Protein AF-A0AAV2SE58-F1 (afdb_monomer_lite)

Structure (mmCIF, N/CA/C/O backbone):
data_AF-A0AAV2SE58-F1
#
_entry.id   AF-A0AAV2SE58-F1
#
loop_
_atom_site.group_PDB
_atom_site.id
_atom_site.type_symbol
_atom_site.label_atom_id
_atom_site.label_alt_id
_atom_site.label_comp_id
_atom_site.label_asym_id
_atom_site.label_entity_id
_atom_site.label_seq_id
_atom_site.pdbx_PDB_ins_code
_atom_site.Cartn_x
_atom_site.Cartn_y
_atom_site.Cartn_z
_atom_site.occupancy
_atom_site.B_iso_or_equiv
_atom_site.auth_seq_id
_atom_site.auth_comp_id
_atom_site.auth_asym_id
_atom_site.auth_atom_id
_atom_site.pdbx_PDB_model_num
ATOM 1 N N . MET A 1 1 ? -16.941 -9.212 6.402 1.00 83.06 1 MET A N 1
ATOM 2 C CA . MET A 1 1 ? -16.427 -9.600 5.076 1.00 83.06 1 MET A CA 1
ATOM 3 C C . MET A 1 1 ? -17.453 -9.176 4.044 1.00 83.06 1 MET A C 1
ATOM 5 O O . MET A 1 1 ? -18.629 -9.447 4.261 1.00 83.06 1 MET A O 1
ATOM 9 N N . VAL A 1 2 ? -17.025 -8.482 2.993 1.00 86.12 2 VAL A N 1
ATOM 10 C CA . VAL A 1 2 ? -17.853 -8.078 1.849 1.00 86.12 2 VAL A CA 1
ATOM 11 C C . VAL A 1 2 ? -17.272 -8.741 0.606 1.00 86.12 2 VAL A C 1
ATOM 13 O O . VAL A 1 2 ? -16.103 -8.526 0.306 1.00 86.12 2 VAL A O 1
ATOM 16 N N . ASN A 1 3 ? -18.083 -9.524 -0.106 1.00 87.44 3 ASN A N 1
ATOM 17 C CA . ASN A 1 3 ? -17.690 -10.156 -1.364 1.00 87.44 3 ASN A CA 1
ATOM 18 C C . ASN A 1 3 ? -18.599 -9.647 -2.483 1.00 87.44 3 ASN A C 1
ATOM 20 O O . ASN A 1 3 ? -19.822 -9.746 -2.372 1.00 87.44 3 ASN A O 1
ATOM 24 N N . VAL A 1 4 ? -18.007 -9.116 -3.550 1.00 84.06 4 VAL A N 1
ATOM 25 C CA . VAL A 1 4 ? -18.731 -8.649 -4.737 1.00 84.06 4 VAL A CA 1
ATOM 26 C C . VAL A 1 4 ? -18.192 -9.370 -5.961 1.00 84.06 4 VAL A C 1
ATOM 28 O O . VAL A 1 4 ? -17.023 -9.231 -6.306 1.00 84.06 4 VAL A O 1
ATOM 31 N N . THR A 1 5 ? -19.049 -10.148 -6.618 1.00 81.50 5 THR A N 1
ATOM 32 C CA . THR A 1 5 ? -18.675 -10.881 -7.834 1.00 81.50 5 THR A CA 1
ATOM 33 C C . THR A 1 5 ? -18.801 -9.997 -9.069 1.00 81.50 5 THR A C 1
ATOM 35 O O . THR A 1 5 ? -17.853 -9.889 -9.831 1.00 81.50 5 THR A O 1
ATOM 38 N N . GLN A 1 6 ? -19.941 -9.325 -9.236 1.00 80.38 6 GLN A N 1
ATOM 39 C CA . GLN A 1 6 ? -20.142 -8.350 -10.301 1.00 80.38 6 GLN A CA 1
ATOM 40 C C . GLN A 1 6 ? -21.207 -7.345 -9.873 1.00 80.38 6 GLN A C 1
ATOM 42 O O . GLN A 1 6 ? -22.289 -7.727 -9.415 1.00 80.38 6 GLN A O 1
ATOM 47 N N . LYS A 1 7 ? -20.907 -6.051 -9.978 1.00 82.38 7 LYS A N 1
ATOM 48 C CA . LYS A 1 7 ? -21.877 -4.996 -9.667 1.00 82.38 7 LYS A CA 1
ATOM 49 C C . LYS A 1 7 ? -21.552 -3.719 -10.424 1.00 82.38 7 LYS A C 1
ATOM 51 O O . LYS A 1 7 ? -20.399 -3.382 -10.628 1.00 82.38 7 LYS A O 1
ATOM 56 N N . HIS A 1 8 ? -22.572 -2.951 -10.787 1.00 82.94 8 HIS A N 1
ATOM 57 C CA . HIS A 1 8 ? -22.332 -1.636 -11.380 1.00 82.94 8 HIS A CA 1
ATOM 58 C C . HIS A 1 8 ? -21.748 -0.639 -10.357 1.00 82.94 8 HIS A C 1
ATOM 60 O O . HIS A 1 8 ? -20.859 0.148 -10.672 1.00 82.94 8 HIS A O 1
ATOM 66 N N . LEU A 1 9 ? -22.260 -0.657 -9.124 1.00 87.06 9 LEU A N 1
ATOM 67 C CA . LEU A 1 9 ? -21.848 0.251 -8.055 1.00 87.06 9 LEU A CA 1
ATOM 68 C C . LEU A 1 9 ? -21.768 -0.490 -6.721 1.00 87.06 9 LEU A C 1
ATOM 70 O O . LEU A 1 9 ? -22.758 -1.078 -6.273 1.00 87.06 9 LEU A O 1
ATOM 74 N N . ASN A 1 10 ? -20.618 -0.400 -6.057 1.00 89.00 10 ASN A N 1
ATOM 75 C CA . ASN A 1 10 ? -20.428 -0.901 -4.703 1.00 89.00 10 ASN A CA 1
ATOM 76 C C . ASN A 1 10 ? -20.065 0.229 -3.730 1.00 89.00 10 ASN A C 1
ATOM 78 O O . ASN A 1 10 ? -19.080 0.935 -3.935 1.00 89.00 10 ASN A O 1
ATOM 82 N N . LEU A 1 11 ? -20.845 0.365 -2.656 1.00 88.31 11 LEU A N 1
ATOM 83 C CA . LEU A 1 11 ? -20.639 1.354 -1.599 1.00 88.31 11 LEU A CA 1
ATOM 84 C C . LEU A 1 11 ? -20.412 0.625 -0.280 1.00 88.31 11 LEU A C 1
ATOM 86 O O . LEU A 1 11 ? -21.290 -0.108 0.180 1.00 88.31 11 LEU A O 1
ATOM 90 N N . VAL A 1 12 ? -19.251 0.843 0.332 1.00 87.56 12 VAL A N 1
ATOM 91 C CA . VAL A 1 12 ? -18.898 0.253 1.624 1.00 87.56 12 VAL A CA 1
ATOM 92 C C . VAL A 1 12 ? -18.577 1.374 2.607 1.00 87.56 12 VAL A C 1
ATOM 94 O O . VAL A 1 12 ? -17.703 2.206 2.375 1.00 87.56 12 VAL A O 1
ATOM 97 N N . LYS A 1 13 ? -19.306 1.403 3.725 1.00 88.50 13 LYS A N 1
ATOM 98 C CA . LYS A 1 13 ? -19.048 2.319 4.838 1.00 88.50 13 LYS A CA 1
ATOM 99 C C . LYS A 1 13 ? -18.722 1.510 6.081 1.00 88.50 13 LYS A C 1
ATOM 101 O O . LYS A 1 13 ? -19.559 0.748 6.563 1.00 88.50 13 LYS A O 1
ATOM 106 N N . VAL A 1 14 ? -17.527 1.717 6.618 1.00 84.81 14 VAL A N 1
ATOM 107 C CA . VAL A 1 14 ? -17.053 1.048 7.829 1.00 84.81 14 VAL A CA 1
ATOM 108 C C . VAL A 1 14 ? -16.789 2.103 8.890 1.00 84.81 14 VAL A C 1
ATOM 110 O O . VAL A 1 14 ? -15.880 2.917 8.773 1.00 84.81 14 VAL A O 1
ATOM 113 N N . ILE A 1 15 ? -17.616 2.104 9.934 1.00 80.38 15 ILE A N 1
ATOM 114 C CA . ILE A 1 15 ? -17.498 3.085 11.019 1.00 80.38 15 ILE A CA 1
ATOM 115 C C . ILE A 1 15 ? -16.485 2.599 12.053 1.00 80.38 15 ILE A C 1
ATOM 117 O O . ILE A 1 15 ? -15.543 3.314 12.375 1.00 80.38 15 ILE A O 1
ATOM 121 N N . LYS A 1 16 ? -16.674 1.377 12.564 1.00 83.38 16 LYS A N 1
ATOM 122 C CA . LYS A 1 16 ? -15.794 0.779 13.565 1.00 83.38 16 LYS A CA 1
ATOM 123 C C . LYS A 1 16 ? -15.798 -0.737 13.452 1.00 83.38 16 LYS A C 1
ATOM 125 O O . LYS A 1 16 ? -16.849 -1.360 13.573 1.00 83.38 16 LYS A O 1
ATOM 130 N N . THR A 1 17 ? -14.630 -1.338 13.266 1.00 84.25 17 THR A N 1
ATOM 131 C CA . THR A 1 17 ? -14.456 -2.793 13.373 1.00 84.25 17 THR A CA 1
ATOM 132 C C . THR A 1 17 ? -13.035 -3.137 13.804 1.00 84.25 17 THR A C 1
ATOM 134 O O . THR A 1 17 ? -12.122 -2.325 13.700 1.00 84.25 17 THR A O 1
ATOM 137 N N . ARG A 1 18 ? -12.831 -4.353 14.315 1.00 84.00 18 ARG A N 1
ATOM 138 C CA . ARG A 1 18 ? -11.476 -4.874 14.537 1.00 84.00 18 ARG A CA 1
ATOM 139 C C . ARG A 1 18 ? -10.833 -5.287 13.215 1.00 84.00 18 ARG A C 1
ATOM 141 O O . ARG A 1 18 ? -9.705 -4.906 12.947 1.00 84.00 18 ARG A O 1
ATOM 148 N N . HIS A 1 19 ? -11.572 -6.015 12.386 1.00 86.06 19 HIS A N 1
ATOM 149 C CA . HIS A 1 19 ? -11.089 -6.503 11.099 1.00 86.06 19 HIS A CA 1
ATOM 150 C C . HIS A 1 19 ? -12.129 -6.211 10.023 1.00 86.06 19 HIS A C 1
ATOM 152 O O . HIS A 1 19 ? -13.333 -6.405 10.243 1.00 86.06 19 HIS A O 1
ATOM 158 N N . HIS A 1 20 ? -11.674 -5.767 8.860 1.00 88.38 20 HIS A N 1
ATOM 159 C CA . HIS A 1 20 ? -12.506 -5.633 7.678 1.00 88.38 20 HIS A CA 1
ATOM 160 C C . HIS A 1 20 ? -11.817 -6.260 6.471 1.00 88.38 20 HIS A C 1
ATOM 162 O O . HIS A 1 20 ? -10.619 -6.091 6.273 1.00 88.38 20 HIS A O 1
ATOM 168 N N . LEU A 1 21 ? -12.603 -6.997 5.689 1.00 88.56 21 LEU A N 1
ATOM 169 C CA . LEU A 1 21 ? -12.154 -7.644 4.465 1.00 88.56 21 LEU A CA 1
ATOM 170 C C . LEU A 1 21 ? -13.156 -7.341 3.361 1.00 88.56 21 LEU A C 1
ATOM 172 O O . LEU A 1 21 ? -14.344 -7.660 3.524 1.00 88.56 21 LEU A O 1
ATOM 176 N N . VAL A 1 22 ? -12.652 -6.785 2.265 1.00 87.88 22 VAL A N 1
ATOM 177 C CA . VAL A 1 22 ? -13.380 -6.565 1.016 1.00 87.88 22 VAL A CA 1
ATOM 178 C C . VAL A 1 22 ? -12.701 -7.367 -0.091 1.00 87.88 22 VAL A C 1
ATOM 180 O O . VAL A 1 22 ? -11.488 -7.286 -0.275 1.00 87.88 22 VAL A O 1
ATOM 183 N N . ASN A 1 23 ? -13.482 -8.160 -0.819 1.00 89.38 23 ASN A N 1
ATOM 184 C CA . ASN A 1 23 ? -13.021 -8.852 -2.013 1.00 89.38 23 ASN A CA 1
ATOM 185 C C . ASN A 1 23 ? -13.962 -8.549 -3.179 1.00 89.38 23 ASN A C 1
ATOM 187 O O . ASN A 1 23 ? -15.163 -8.831 -3.104 1.00 89.38 23 ASN A O 1
ATOM 191 N N . ILE A 1 24 ? -13.422 -7.978 -4.249 1.00 86.06 24 ILE A N 1
ATOM 192 C CA . ILE A 1 24 ? -14.180 -7.595 -5.439 1.00 86.06 24 ILE A CA 1
ATOM 193 C C . ILE A 1 24 ? -13.540 -8.237 -6.657 1.00 86.06 24 ILE A C 1
ATOM 195 O O . ILE A 1 24 ? -12.393 -7.945 -6.993 1.00 86.06 24 ILE A O 1
ATOM 199 N N . ALA A 1 25 ? -14.303 -9.091 -7.332 1.00 86.81 25 ALA A N 1
ATOM 200 C CA . ALA A 1 25 ? -13.894 -9.618 -8.624 1.00 86.81 25 ALA A CA 1
ATOM 201 C C . ALA A 1 25 ? -14.059 -8.541 -9.706 1.00 86.81 25 ALA A C 1
ATOM 203 O O . ALA A 1 25 ? -13.082 -8.196 -10.359 1.00 86.81 25 ALA A O 1
ATOM 204 N N . GLU A 1 26 ? -15.254 -7.954 -9.831 1.00 84.31 26 GLU A N 1
ATOM 205 C CA . GLU A 1 26 ? -15.540 -6.953 -10.862 1.00 84.31 26 GLU A CA 1
ATOM 206 C C . GLU A 1 26 ? -16.548 -5.893 -10.389 1.00 84.31 26 GLU A C 1
ATOM 208 O O . GLU A 1 26 ? -17.583 -6.199 -9.782 1.00 84.31 26 GLU A O 1
ATOM 213 N N . THR A 1 27 ? -16.273 -4.624 -10.696 1.00 85.31 27 THR A N 1
ATOM 214 C CA . THR A 1 27 ? -17.243 -3.529 -10.545 1.00 85.31 27 THR A CA 1
ATOM 215 C C . THR A 1 27 ? -16.953 -2.367 -11.493 1.00 85.31 27 THR A C 1
ATOM 217 O O . THR A 1 27 ? -15.815 -2.152 -11.894 1.00 85.31 27 THR A O 1
ATOM 220 N N . ASN A 1 28 ? -17.954 -1.554 -11.841 1.00 84.50 28 ASN A N 1
ATOM 221 C CA . ASN A 1 28 ? -17.663 -0.300 -12.552 1.00 84.50 28 ASN A CA 1
ATOM 222 C C . ASN A 1 28 ? -17.166 0.767 -11.576 1.00 84.50 28 ASN A C 1
ATOM 224 O O . ASN A 1 28 ? -16.147 1.408 -11.814 1.00 84.50 28 ASN A O 1
ATOM 228 N N . HIS A 1 29 ? -17.872 0.941 -10.462 1.00 84.94 29 HIS A N 1
ATOM 229 C CA . HIS A 1 29 ? -17.541 1.953 -9.467 1.00 84.94 29 HIS A CA 1
ATOM 230 C C . HIS A 1 29 ? -17.496 1.325 -8.084 1.00 84.94 29 HIS A C 1
ATOM 232 O O . HIS A 1 29 ? -18.439 0.640 -7.669 1.00 84.94 29 HIS A O 1
ATOM 238 N N . HIS A 1 30 ? -16.423 1.587 -7.348 1.00 87.75 30 HIS A N 1
ATOM 239 C CA . HIS A 1 30 ? -16.349 1.237 -5.943 1.00 87.75 30 HIS A CA 1
ATOM 240 C C . HIS A 1 30 ? -15.903 2.425 -5.096 1.00 87.75 30 HIS A C 1
ATOM 242 O O . HIS A 1 30 ? -14.899 3.073 -5.382 1.00 87.75 30 HIS A O 1
ATOM 248 N N . LEU A 1 31 ? -16.713 2.722 -4.078 1.00 87.19 31 LEU A N 1
ATOM 249 C CA . LEU A 1 31 ? -16.436 3.737 -3.074 1.00 87.19 31 LEU A CA 1
ATOM 250 C C . LEU A 1 31 ? -16.357 3.086 -1.698 1.00 87.19 31 LEU A C 1
ATOM 252 O O . LEU A 1 31 ? -17.318 2.436 -1.261 1.00 87.19 31 LEU A O 1
ATOM 256 N N . VAL A 1 32 ? -15.253 3.340 -1.004 1.00 86.12 32 VAL A N 1
ATOM 257 C CA . VAL A 1 32 ? -15.057 2.929 0.383 1.00 86.12 32 VAL A CA 1
ATOM 258 C C . VAL A 1 32 ? -14.757 4.137 1.253 1.00 86.12 32 VAL A C 1
ATOM 260 O O . VAL A 1 32 ? -13.899 4.963 0.943 1.00 86.12 32 VAL A O 1
ATOM 263 N N . ASN A 1 33 ? -15.457 4.215 2.381 1.00 85.69 33 ASN A N 1
ATOM 264 C CA . ASN A 1 33 ? -15.110 5.121 3.465 1.00 85.69 33 ASN A CA 1
ATOM 265 C C . ASN A 1 33 ? -14.919 4.324 4.760 1.00 85.69 33 ASN A C 1
ATOM 267 O O . ASN A 1 33 ? -15.866 3.691 5.248 1.00 85.69 33 ASN A O 1
ATOM 271 N N . VAL A 1 34 ? -13.704 4.371 5.308 1.00 82.19 34 VAL A N 1
ATOM 272 C CA . VAL A 1 34 ? -13.333 3.698 6.557 1.00 82.19 34 VAL A CA 1
ATOM 273 C C . VAL A 1 34 ? -12.861 4.729 7.574 1.00 82.19 34 VAL A C 1
ATOM 275 O O . VAL A 1 34 ? -11.897 5.459 7.349 1.00 82.19 34 VAL A O 1
ATOM 278 N N . ALA A 1 35 ? -13.538 4.775 8.720 1.00 78.00 35 ALA A N 1
ATOM 279 C CA . ALA A 1 35 ? -13.170 5.683 9.802 1.00 78.00 35 ALA A CA 1
ATOM 280 C C . ALA A 1 35 ? -12.170 5.035 10.768 1.00 78.00 35 ALA A C 1
ATOM 282 O O . ALA A 1 35 ? -11.039 5.494 10.851 1.00 78.00 35 ALA A O 1
ATOM 283 N N . LEU A 1 36 ? -12.582 3.968 11.467 1.00 75.25 36 LEU A N 1
ATOM 284 C CA . LEU A 1 36 ? -11.781 3.312 12.505 1.00 75.25 36 LEU A CA 1
ATOM 285 C C . LEU A 1 36 ? -11.740 1.805 12.277 1.00 75.25 36 LEU A C 1
ATOM 287 O O . LEU A 1 36 ? -12.747 1.108 12.437 1.00 75.25 36 LEU A O 1
ATOM 291 N N . THR A 1 37 ? -10.584 1.264 11.914 1.00 76.25 37 THR A N 1
ATOM 292 C CA . THR A 1 37 ? -10.406 -0.189 11.802 1.00 76.25 37 THR A CA 1
ATOM 293 C C . THR A 1 37 ? -9.006 -0.590 12.233 1.00 76.25 37 THR A C 1
ATOM 295 O O . THR A 1 37 ? -8.056 0.081 11.872 1.00 76.25 37 THR A O 1
ATOM 298 N N . TYR A 1 38 ? -8.855 -1.674 13.004 1.00 80.44 38 TYR A N 1
ATOM 299 C CA . TYR A 1 38 ? -7.517 -2.125 13.418 1.00 80.44 38 TYR A CA 1
ATOM 300 C C . TYR A 1 38 ? -6.747 -2.763 12.246 1.00 80.44 38 TYR A C 1
ATOM 302 O O . TYR A 1 38 ? -5.585 -2.435 12.017 1.00 80.44 38 TYR A O 1
ATOM 310 N N . TYR A 1 39 ? -7.436 -3.607 11.470 1.00 82.69 39 TYR A N 1
ATOM 311 C CA . TYR A 1 39 ? -6.935 -4.234 10.246 1.00 82.69 39 TYR A CA 1
ATOM 312 C C . TYR A 1 39 ? -7.927 -4.117 9.099 1.00 82.69 39 TYR A C 1
ATOM 314 O O . TYR A 1 39 ? -9.062 -4.596 9.213 1.00 82.69 39 TYR A O 1
ATOM 322 N N . TYR A 1 40 ? -7.482 -3.572 7.976 1.00 86.31 40 TYR A N 1
ATOM 323 C CA . TYR A 1 40 ? -8.266 -3.564 6.750 1.00 86.31 40 TYR A CA 1
ATOM 324 C C . TYR A 1 40 ? -7.467 -4.176 5.604 1.00 86.31 40 TYR A C 1
ATOM 326 O O . TYR A 1 40 ? -6.319 -3.806 5.355 1.00 86.31 40 TYR A O 1
ATOM 334 N N . LEU A 1 41 ? -8.102 -5.134 4.931 1.00 88.19 41 LEU A N 1
ATOM 335 C CA . LEU A 1 41 ? -7.595 -5.780 3.731 1.00 88.19 41 LEU A CA 1
ATOM 336 C C . LEU A 1 41 ? -8.621 -5.630 2.612 1.00 88.19 41 LEU A C 1
ATOM 338 O O . LEU A 1 41 ? -9.794 -5.980 2.777 1.00 88.19 41 LEU A O 1
ATOM 342 N N . GLU A 1 42 ? -8.152 -5.182 1.459 1.00 87.50 42 GLU A N 1
ATOM 343 C CA . GLU A 1 42 ? -8.967 -5.086 0.261 1.00 87.50 42 GLU A CA 1
AT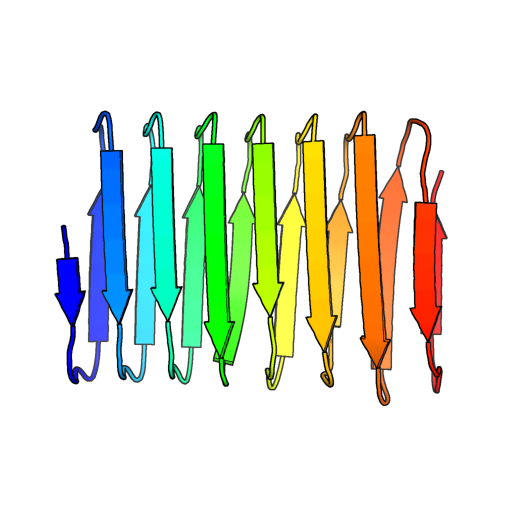OM 344 C C . GLU A 1 42 ? -8.243 -5.642 -0.957 1.00 87.50 42 GLU A C 1
ATOM 346 O O . GLU A 1 42 ? -7.095 -5.306 -1.248 1.00 87.50 42 GLU A O 1
ATOM 351 N N . ASN A 1 43 ? -8.957 -6.513 -1.664 1.00 88.25 43 ASN A N 1
ATOM 352 C CA . ASN A 1 43 ? -8.505 -7.132 -2.897 1.00 88.25 43 ASN A CA 1
ATOM 353 C C . ASN A 1 43 ? -9.501 -6.789 -4.007 1.00 88.25 43 ASN A C 1
ATOM 355 O O . ASN A 1 43 ? -10.683 -7.125 -3.899 1.00 88.25 43 ASN A O 1
ATOM 359 N N . ILE A 1 44 ? -9.024 -6.145 -5.074 1.00 84.94 44 ILE A N 1
ATOM 360 C CA . ILE A 1 44 ? -9.840 -5.827 -6.254 1.00 84.94 44 ILE A CA 1
ATOM 361 C C . ILE A 1 44 ? -9.143 -6.338 -7.510 1.00 84.94 44 ILE A C 1
ATOM 363 O O . ILE A 1 44 ? -8.015 -5.936 -7.816 1.00 84.94 44 ILE A O 1
ATOM 367 N N . ALA A 1 45 ? -9.824 -7.224 -8.235 1.00 85.94 45 ALA A N 1
ATOM 368 C CA . ALA A 1 45 ? -9.309 -7.807 -9.469 1.00 85.94 45 ALA A CA 1
ATOM 369 C C . ALA A 1 45 ? -9.599 -6.950 -10.709 1.00 85.94 45 ALA A C 1
ATOM 371 O O . ALA A 1 45 ? -8.760 -6.917 -11.607 1.00 85.94 45 ALA A O 1
ATOM 372 N N . GLU A 1 46 ? -10.745 -6.263 -10.754 1.00 82.69 46 GLU A N 1
ATOM 373 C CA . GLU A 1 46 ? -11.088 -5.338 -11.832 1.00 82.69 46 GLU A CA 1
ATOM 374 C C . GLU A 1 46 ? -12.056 -4.245 -11.357 1.00 82.69 46 GLU A C 1
ATOM 376 O O . GLU A 1 46 ? -13.111 -4.518 -10.774 1.00 82.69 46 GLU A O 1
ATOM 381 N N . THR A 1 47 ? -11.706 -2.982 -11.618 1.00 81.00 47 THR A N 1
ATOM 382 C CA . THR A 1 47 ? -12.652 -1.871 -11.476 1.00 81.00 47 THR A CA 1
ATOM 383 C C . THR A 1 47 ? -12.342 -0.714 -12.407 1.00 81.00 47 THR A C 1
ATOM 385 O O . THR A 1 47 ? -11.185 -0.343 -12.600 1.00 81.00 47 THR A O 1
ATOM 388 N N . HIS A 1 48 ? -13.378 -0.083 -12.960 1.00 80.62 48 HIS A N 1
ATOM 389 C CA . HIS A 1 48 ? -13.171 1.107 -13.782 1.00 80.62 48 HIS A CA 1
ATOM 390 C C . HIS A 1 48 ? -12.749 2.305 -12.930 1.00 80.62 48 HIS A C 1
ATOM 392 O O . HIS A 1 48 ? -11.841 3.036 -13.331 1.00 80.62 48 HIS A O 1
ATOM 398 N N . GLN A 1 49 ? -13.379 2.490 -11.766 1.00 81.00 49 GLN A N 1
ATOM 399 C CA . GLN A 1 49 ? -13.084 3.563 -10.820 1.00 81.00 49 GLN A CA 1
ATOM 400 C C . GLN A 1 49 ? -13.121 3.061 -9.374 1.00 81.00 49 GLN A C 1
ATOM 402 O O . GLN A 1 49 ? -14.114 2.482 -8.922 1.00 81.00 49 GLN A O 1
ATOM 407 N N . HIS A 1 50 ? -12.048 3.341 -8.635 1.00 83.81 50 HIS A N 1
ATOM 408 C CA . HIS A 1 50 ? -11.949 3.082 -7.205 1.00 83.81 50 HIS A CA 1
ATOM 409 C C . HIS A 1 50 ? -11.593 4.348 -6.431 1.00 83.81 50 HIS A C 1
ATOM 411 O O . HIS A 1 50 ? -10.624 5.033 -6.769 1.00 83.81 50 HIS A O 1
ATOM 417 N N . LEU A 1 51 ? -12.364 4.632 -5.382 1.00 84.00 51 LEU A N 1
ATOM 418 C CA . LEU A 1 51 ? -12.074 5.697 -4.432 1.00 84.00 51 LEU A CA 1
ATOM 419 C C . LEU A 1 51 ? -12.117 5.146 -3.012 1.00 84.00 51 LEU A C 1
ATOM 421 O O . LEU A 1 51 ? -13.161 4.677 -2.552 1.00 84.00 51 LEU A O 1
ATOM 425 N N . VAL A 1 52 ? -10.999 5.303 -2.314 1.00 82.56 52 VAL A N 1
ATOM 426 C CA . VAL A 1 52 ? -10.859 4.951 -0.904 1.00 82.56 52 VAL A CA 1
ATOM 427 C C . VAL A 1 52 ? -10.516 6.201 -0.118 1.00 82.56 52 VAL A C 1
ATOM 429 O O . VAL A 1 52 ? -9.624 6.963 -0.499 1.00 82.56 52 VAL A O 1
ATOM 432 N N . SER A 1 53 ? -11.227 6.405 0.987 1.00 81.56 53 SER A N 1
ATOM 433 C CA . SER A 1 53 ? -10.818 7.362 2.005 1.00 81.56 53 SER A CA 1
ATOM 434 C C . SER A 1 53 ? -10.735 6.694 3.364 1.00 81.56 53 SER A C 1
ATOM 436 O O . SER A 1 53 ? -11.716 6.107 3.839 1.00 81.56 53 SER A O 1
ATOM 438 N N . ILE A 1 54 ? -9.562 6.822 3.983 1.00 77.06 54 ILE A N 1
ATOM 439 C CA . ILE A 1 54 ? -9.271 6.251 5.293 1.00 77.06 54 ILE A CA 1
ATOM 440 C C . ILE A 1 54 ? -8.837 7.345 6.259 1.00 77.06 54 ILE A C 1
ATOM 442 O O . ILE A 1 54 ? -8.034 8.223 5.931 1.00 77.06 54 ILE A O 1
ATOM 446 N N . THR A 1 55 ? -9.397 7.294 7.468 1.00 76.81 55 THR A N 1
ATOM 447 C CA . THR A 1 55 ? -9.050 8.237 8.538 1.00 76.81 55 THR A CA 1
ATOM 448 C C . THR A 1 55 ? -8.009 7.651 9.485 1.00 76.81 55 THR A C 1
ATOM 450 O O . THR A 1 55 ? -6.945 8.244 9.590 1.00 76.81 55 THR A O 1
ATOM 453 N N . GLU A 1 56 ? -8.267 6.491 10.098 1.00 74.69 56 GLU A N 1
ATOM 454 C CA . GLU A 1 56 ? -7.370 5.885 11.093 1.00 74.69 56 GLU A CA 1
ATOM 455 C C . GLU A 1 56 ? -7.381 4.353 10.999 1.00 74.69 56 GLU A C 1
ATOM 457 O O . GLU A 1 56 ? -8.337 3.676 11.409 1.00 74.69 56 GLU A O 1
ATOM 462 N N . ILE A 1 57 ? -6.294 3.790 10.466 1.00 71.69 57 ILE A N 1
ATOM 463 C CA . ILE A 1 57 ? -6.089 2.340 10.410 1.00 71.69 57 ILE A CA 1
ATOM 464 C C . ILE A 1 57 ? -4.645 2.014 10.785 1.00 71.69 57 ILE A C 1
ATOM 466 O O . ILE A 1 57 ? -3.733 2.408 10.075 1.00 71.69 57 ILE A O 1
ATOM 470 N N . PRO A 1 58 ? -4.379 1.264 11.864 1.00 77.12 58 PRO A N 1
ATOM 471 C CA . PRO A 1 58 ? -3.024 0.834 12.185 1.00 77.12 58 PRO A CA 1
ATOM 472 C C . PRO A 1 58 ? -2.400 -0.034 11.093 1.00 77.12 58 PRO A C 1
ATOM 474 O O . PRO A 1 58 ? -1.231 0.163 10.785 1.00 77.12 58 PRO A O 1
ATOM 477 N N . GLN A 1 59 ? -3.152 -0.969 10.502 1.00 80.38 59 GLN A N 1
ATOM 478 C CA . GLN A 1 59 ? -2.635 -1.846 9.450 1.00 80.38 59 GLN A CA 1
ATOM 479 C C . GLN A 1 59 ? -3.558 -1.924 8.240 1.00 80.38 59 GLN A C 1
ATOM 481 O O . GLN A 1 59 ? -4.703 -2.385 8.334 1.00 80.38 59 GLN A O 1
ATOM 486 N N . HIS A 1 60 ? -3.027 -1.504 7.096 1.00 81.19 60 HIS A N 1
ATOM 487 C CA . HIS A 1 60 ? -3.763 -1.412 5.851 1.00 81.19 60 HIS A CA 1
ATOM 488 C C . HIS A 1 60 ? -3.044 -2.118 4.705 1.00 81.19 60 HIS A C 1
ATOM 490 O O . HIS A 1 60 ? -1.872 -1.854 4.434 1.00 81.19 60 HIS A O 1
ATOM 496 N N . ILE A 1 61 ? -3.762 -3.015 4.029 1.00 83.94 61 ILE A N 1
ATOM 497 C CA . ILE A 1 61 ? -3.249 -3.757 2.880 1.00 83.94 61 ILE A CA 1
ATOM 498 C C . ILE A 1 61 ? -4.229 -3.627 1.719 1.00 83.94 61 ILE A C 1
ATOM 500 O O . ILE A 1 61 ? -5.398 -3.996 1.840 1.00 83.94 61 ILE A O 1
ATOM 504 N N . LEU A 1 62 ? -3.718 -3.181 0.576 1.00 82.94 62 LEU A N 1
ATOM 505 C CA . LEU A 1 62 ? -4.458 -3.085 -0.673 1.00 82.94 62 LEU A CA 1
ATOM 506 C C . LEU A 1 62 ? -3.756 -3.871 -1.781 1.00 82.94 62 LEU A C 1
ATOM 508 O O . LEU A 1 62 ? -2.571 -3.656 -2.055 1.00 82.94 62 LEU A O 1
ATOM 512 N N . ASN A 1 63 ? -4.509 -4.734 -2.463 1.00 84.50 63 ASN A N 1
ATOM 513 C CA . ASN A 1 63 ? -4.041 -5.450 -3.647 1.00 84.50 63 ASN A CA 1
ATOM 514 C C . ASN A 1 63 ? -4.959 -5.197 -4.836 1.00 84.50 63 ASN A C 1
ATOM 516 O O . ASN A 1 63 ? -6.164 -5.457 -4.785 1.00 84.50 63 ASN A O 1
ATOM 520 N N . PHE A 1 64 ? -4.360 -4.750 -5.934 1.00 81.25 64 PHE A N 1
ATOM 521 C CA . PHE A 1 64 ? -5.099 -4.207 -7.059 1.00 81.25 64 PHE A CA 1
ATOM 522 C C . PHE A 1 64 ? -4.592 -4.689 -8.416 1.00 81.25 64 PHE A C 1
ATOM 524 O O . PHE A 1 64 ? -3.395 -4.636 -8.728 1.00 81.25 64 PHE A O 1
ATOM 531 N N . THR A 1 65 ? -5.543 -5.078 -9.267 1.00 81.00 65 THR A N 1
ATOM 532 C CA . THR A 1 65 ? -5.307 -5.420 -10.673 1.00 81.00 65 THR A CA 1
ATOM 533 C C . THR A 1 65 ? -6.269 -4.648 -11.576 1.00 81.00 65 THR A C 1
ATOM 535 O O . THR A 1 65 ? -7.453 -4.564 -11.299 1.00 81.00 65 THR A O 1
ATOM 538 N N . ASN A 1 66 ? -5.748 -4.062 -12.654 1.00 72.31 66 ASN A N 1
ATOM 539 C CA . ASN A 1 66 ? -6.499 -3.392 -13.722 1.00 72.31 66 ASN A CA 1
ATOM 540 C C . ASN A 1 66 ? -7.511 -2.326 -13.255 1.00 72.31 66 ASN A C 1
ATOM 542 O O . ASN A 1 66 ? -8.718 -2.49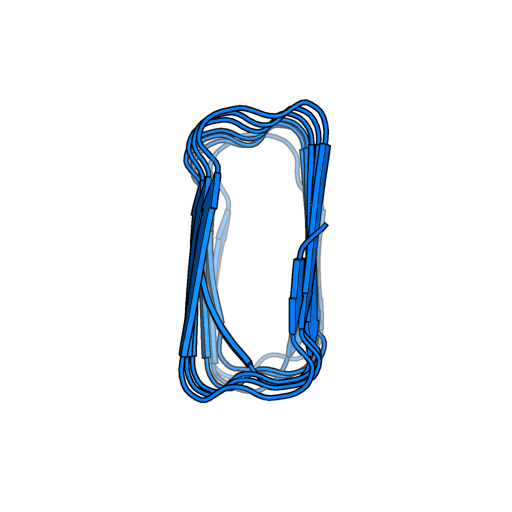5 -13.418 1.00 72.31 66 ASN A O 1
ATOM 546 N N . ILE A 1 67 ? -7.017 -1.220 -12.684 1.00 67.94 67 ILE A N 1
ATOM 547 C CA . ILE A 1 67 ? -7.896 -0.203 -12.081 1.00 67.94 67 ILE A CA 1
ATOM 548 C C . ILE A 1 67 ? -7.625 1.242 -12.520 1.00 67.94 67 ILE A C 1
ATOM 550 O O . ILE A 1 67 ? -6.566 1.556 -13.056 1.00 67.94 67 ILE A O 1
ATOM 554 N N . THR A 1 68 ? -8.571 2.146 -12.262 1.00 71.94 68 THR A N 1
ATOM 555 C CA . THR A 1 68 ? -8.285 3.583 -12.083 1.00 71.94 68 THR A CA 1
ATOM 556 C C . THR A 1 68 ? -8.549 3.920 -10.626 1.00 71.94 68 THR A C 1
ATOM 558 O O . THR A 1 68 ? -9.645 3.636 -10.142 1.00 71.94 68 THR A O 1
ATOM 561 N N . HIS A 1 69 ? -7.569 4.473 -9.912 1.00 70.75 69 HIS A N 1
ATOM 562 C CA . HIS A 1 69 ? -7.630 4.488 -8.451 1.00 70.75 69 HIS A CA 1
ATOM 563 C C . HIS A 1 69 ? -7.174 5.799 -7.820 1.00 70.75 69 HIS A C 1
ATOM 565 O O . HIS A 1 69 ? -6.118 6.334 -8.160 1.00 70.75 69 HIS A O 1
ATOM 571 N N . LEU A 1 70 ? -7.960 6.261 -6.846 1.00 70.44 70 LEU A N 1
ATOM 572 C CA . LEU A 1 70 ? -7.639 7.359 -5.943 1.00 70.44 70 LEU A CA 1
ATOM 573 C C . LEU A 1 70 ? -7.652 6.861 -4.486 1.00 70.44 70 LEU A C 1
ATOM 575 O O . LEU A 1 70 ? -8.705 6.490 -3.967 1.00 70.44 70 LEU A O 1
ATOM 579 N N . VAL A 1 71 ? -6.481 6.839 -3.840 1.00 72.06 71 VAL A N 1
ATOM 580 C CA . VAL A 1 71 ? -6.346 6.646 -2.384 1.00 72.06 71 VAL A CA 1
ATOM 581 C C . VAL A 1 71 ? -6.164 8.019 -1.739 1.00 72.06 71 VAL A C 1
ATOM 583 O O . VAL A 1 71 ? -5.286 8.779 -2.160 1.00 72.06 71 VAL A O 1
ATOM 586 N N . ASN A 1 72 ? -6.918 8.310 -0.681 1.00 71.56 72 ASN A N 1
ATOM 587 C CA . ASN A 1 72 ? -6.612 9.425 0.209 1.00 71.56 72 ASN A CA 1
ATOM 588 C C . ASN A 1 72 ? -6.674 8.993 1.675 1.00 71.56 72 ASN A C 1
ATOM 590 O O . ASN A 1 72 ? -7.763 8.919 2.260 1.00 71.56 72 ASN A O 1
ATOM 594 N N . ASP A 1 73 ? -5.494 8.791 2.257 1.00 71.50 73 ASP A N 1
ATOM 595 C CA . ASP A 1 73 ? -5.346 8.225 3.592 1.00 71.50 73 ASP A CA 1
ATOM 596 C C . ASP A 1 73 ? -4.644 9.222 4.515 1.00 71.50 73 ASP A C 1
ATOM 598 O O . ASP A 1 73 ? -3.579 9.772 4.209 1.00 71.50 73 ASP A O 1
ATOM 602 N N . LYS A 1 74 ? -5.296 9.502 5.647 1.00 69.94 74 LYS A N 1
ATOM 603 C CA . LYS A 1 74 ? -4.836 10.517 6.599 1.00 69.94 74 LYS A CA 1
ATOM 604 C C . LYS A 1 74 ? -3.784 9.968 7.550 1.00 69.94 74 LYS A C 1
ATOM 606 O O . LYS A 1 74 ? -2.710 10.550 7.642 1.00 69.94 74 LYS A O 1
ATOM 611 N N . GLU A 1 75 ? -4.087 8.864 8.219 1.00 67.50 75 GLU A N 1
ATOM 612 C CA . GLU A 1 75 ? -3.229 8.328 9.268 1.00 67.50 75 GLU A CA 1
ATOM 613 C C . GLU A 1 75 ? -3.235 6.800 9.216 1.00 67.50 75 GLU A C 1
ATOM 615 O O . GLU A 1 75 ? -4.276 6.140 9.336 1.00 67.50 75 GLU A O 1
ATOM 620 N N . THR A 1 76 ? -2.068 6.210 8.966 1.00 66.88 76 THR A N 1
ATOM 621 C CA . THR A 1 76 ? -1.913 4.753 8.966 1.00 66.88 76 THR A CA 1
ATOM 622 C C . THR A 1 76 ? -0.524 4.353 9.427 1.00 66.88 76 THR A C 1
ATOM 624 O O . THR A 1 76 ? 0.463 4.815 8.877 1.00 66.88 76 THR A O 1
ATOM 627 N N . ASN A 1 77 ? -0.414 3.457 10.411 1.00 69.19 77 ASN A N 1
ATOM 628 C CA . ASN A 1 77 ? 0.901 3.058 10.930 1.00 69.19 77 ASN A CA 1
ATOM 629 C C . ASN A 1 77 ? 1.686 2.196 9.933 1.00 69.19 77 ASN A C 1
ATOM 631 O O . ASN A 1 77 ? 2.874 2.433 9.704 1.00 69.19 77 ASN A O 1
ATOM 635 N N . HIS A 1 78 ? 1.003 1.220 9.336 1.00 73.69 78 HIS A N 1
ATOM 636 C CA . HIS A 1 78 ? 1.558 0.251 8.400 1.00 73.69 78 HIS A CA 1
ATOM 637 C C . HIS A 1 78 ? 0.714 0.186 7.147 1.00 73.69 78 HIS A C 1
ATOM 639 O O . HIS A 1 78 ? -0.462 -0.180 7.198 1.00 73.69 78 HIS A O 1
ATOM 645 N N . TYR A 1 79 ? 1.345 0.490 6.022 1.00 76.31 79 TYR A N 1
ATOM 646 C CA . TYR A 1 79 ? 0.672 0.564 4.747 1.00 76.31 79 TYR A CA 1
ATOM 647 C C . TYR A 1 79 ? 1.372 -0.280 3.690 1.00 76.31 79 TYR A C 1
ATOM 649 O O . TYR A 1 79 ? 2.550 -0.074 3.393 1.00 76.31 79 TYR A O 1
ATOM 657 N N . LEU A 1 80 ? 0.629 -1.210 3.097 1.00 79.38 80 LEU A N 1
ATOM 658 C CA . LEU A 1 80 ? 1.080 -2.021 1.976 1.00 79.38 80 LEU A CA 1
ATOM 659 C C . LEU A 1 80 ? 0.158 -1.813 0.778 1.00 79.38 80 LEU A C 1
ATOM 661 O O . LEU A 1 80 ? -1.032 -2.120 0.845 1.00 79.38 80 LEU A O 1
ATOM 665 N N . VAL A 1 81 ? 0.728 -1.368 -0.339 1.00 77.06 81 VAL A N 1
ATOM 666 C CA . VAL A 1 81 ? 0.037 -1.316 -1.629 1.00 77.06 81 VAL A CA 1
ATOM 667 C C . VAL A 1 81 ? 0.793 -2.133 -2.662 1.00 77.06 81 VAL A C 1
ATOM 669 O O . VAL A 1 81 ? 1.986 -1.925 -2.891 1.00 77.06 81 VAL A O 1
ATOM 672 N N . ASN A 1 82 ? 0.066 -3.032 -3.322 1.00 79.00 82 ASN A N 1
ATOM 673 C CA . ASN A 1 82 ? 0.547 -3.753 -4.488 1.00 79.00 82 ASN A CA 1
ATOM 674 C C . ASN A 1 82 ? -0.389 -3.541 -5.679 1.00 79.00 82 ASN A C 1
ATOM 676 O O . ASN A 1 82 ? -1.583 -3.849 -5.625 1.00 79.00 82 ASN A O 1
ATOM 680 N N . ILE A 1 83 ? 0.171 -3.021 -6.766 1.00 74.19 83 ILE A N 1
ATOM 681 C CA . ILE A 1 83 ? -0.559 -2.632 -7.965 1.00 74.19 83 ILE A CA 1
ATOM 682 C C . ILE A 1 83 ? 0.130 -3.209 -9.196 1.00 74.19 83 ILE A C 1
ATOM 684 O O . ILE A 1 83 ? 1.266 -2.863 -9.518 1.00 74.19 83 ILE A O 1
ATOM 688 N N . THR A 1 84 ? -0.591 -4.054 -9.934 1.00 74.44 84 THR A N 1
ATOM 689 C CA . THR A 1 84 ? -0.007 -4.772 -11.084 1.00 74.44 84 THR A CA 1
ATOM 690 C C . THR A 1 84 ? -0.285 -4.101 -12.432 1.00 74.44 84 THR A C 1
ATOM 692 O O . THR A 1 84 ? 0.528 -4.212 -13.348 1.00 74.44 84 THR A O 1
ATOM 695 N N . LYS A 1 85 ? -1.452 -3.460 -12.586 1.00 71.25 85 LYS A N 1
ATOM 696 C CA . LYS A 1 85 ? -1.887 -2.751 -13.805 1.00 71.25 85 LYS A CA 1
ATOM 697 C C . LYS A 1 85 ? -2.900 -1.673 -13.430 1.00 71.25 85 LYS A C 1
ATOM 699 O O . LYS A 1 85 ? -3.857 -1.971 -12.723 1.00 71.25 85 LYS A O 1
ATOM 704 N N . THR A 1 86 ? -2.743 -0.457 -13.932 1.00 65.81 86 THR A N 1
ATOM 705 C CA . THR A 1 86 ? -3.723 0.631 -13.786 1.00 65.81 86 THR A CA 1
ATOM 706 C C . THR A 1 86 ? -3.748 1.471 -15.051 1.00 65.81 86 THR A C 1
ATOM 708 O O . THR A 1 86 ? -2.860 1.353 -15.891 1.00 65.81 86 THR A O 1
ATOM 711 N N . ARG A 1 87 ? -4.782 2.291 -15.224 1.00 65.44 87 ARG A N 1
ATOM 712 C CA . ARG A 1 87 ? -4.783 3.341 -16.253 1.00 65.44 87 ARG A CA 1
ATOM 713 C C . ARG A 1 87 ? -4.254 4.650 -15.680 1.00 65.44 87 ARG A C 1
ATOM 715 O O . ARG A 1 87 ? -3.380 5.260 -16.281 1.00 65.44 87 ARG A O 1
ATOM 722 N N . HIS A 1 88 ? -4.765 5.030 -14.509 1.00 67.00 88 HIS A N 1
ATOM 723 C CA . HIS A 1 88 ? -4.292 6.171 -13.733 1.00 67.00 88 HIS A CA 1
ATOM 724 C C . HIS A 1 88 ? -4.369 5.850 -12.247 1.00 67.00 88 HIS A C 1
ATOM 726 O O . HIS A 1 88 ? -5.319 5.208 -11.782 1.00 67.00 88 HIS A O 1
ATOM 732 N N . HIS A 1 89 ? -3.401 6.366 -11.503 1.00 67.94 89 HIS A N 1
ATOM 733 C CA . HIS A 1 89 ? -3.336 6.186 -10.067 1.00 67.94 89 HIS A CA 1
ATOM 734 C C . HIS A 1 89 ? -2.891 7.467 -9.376 1.00 67.94 89 HIS A C 1
ATOM 736 O O . HIS A 1 89 ? -1.861 8.045 -9.733 1.00 67.94 89 HIS A O 1
ATOM 742 N N . LEU A 1 90 ? -3.647 7.859 -8.358 1.00 69.81 90 LEU A N 1
ATOM 743 C CA . LEU A 1 90 ? -3.284 8.921 -7.438 1.00 69.81 90 LEU A CA 1
ATOM 744 C C . LEU A 1 90 ? -3.337 8.383 -6.011 1.00 69.81 90 LEU A C 1
ATOM 746 O O . LEU A 1 90 ? -4.352 7.838 -5.578 1.00 69.81 90 LEU A O 1
ATOM 750 N N . VAL A 1 91 ? -2.238 8.560 -5.289 1.00 69.06 91 VAL A N 1
ATOM 751 C CA . VAL A 1 91 ? -2.144 8.214 -3.874 1.00 69.06 91 VAL A CA 1
ATOM 752 C C . VAL A 1 91 ? -1.620 9.390 -3.095 1.00 69.06 91 VAL A C 1
ATOM 754 O O . VAL A 1 91 ? -0.599 9.975 -3.463 1.00 69.06 91 VAL A O 1
ATOM 757 N N . ASN A 1 92 ? -2.323 9.702 -2.015 1.00 68.31 92 ASN A N 1
ATOM 758 C CA . ASN A 1 92 ? -1.928 10.728 -1.077 1.00 68.31 92 ASN A CA 1
ATOM 759 C C . ASN A 1 92 ? -1.883 10.148 0.337 1.00 68.31 92 ASN A C 1
ATOM 761 O O . ASN A 1 92 ? -2.916 9.717 0.856 1.00 68.31 92 ASN A O 1
ATOM 765 N N . PHE A 1 93 ? -0.694 10.173 0.939 1.00 68.88 93 PHE A N 1
ATOM 766 C CA . PHE A 1 93 ? -0.469 9.817 2.337 1.00 68.88 93 PHE A CA 1
ATOM 767 C C . PHE A 1 93 ? -0.012 11.038 3.117 1.00 68.88 93 PHE A C 1
ATOM 769 O O . PHE A 1 93 ? 0.961 11.699 2.740 1.00 68.88 93 PHE A O 1
ATOM 776 N N . ARG A 1 94 ? -0.697 11.320 4.226 1.00 67.50 94 ARG A N 1
ATOM 777 C CA . ARG A 1 94 ? -0.301 12.401 5.129 1.00 67.50 94 ARG A CA 1
ATOM 778 C C . ARG A 1 94 ? 0.698 11.918 6.179 1.00 67.50 94 ARG A C 1
ATOM 780 O O . ARG A 1 94 ? 1.806 12.439 6.191 1.00 67.50 94 ARG A O 1
ATOM 787 N N . GLU A 1 95 ? 0.345 10.917 6.984 1.00 67.00 95 GLU A N 1
ATOM 788 C CA . GLU A 1 95 ? 1.193 10.392 8.066 1.00 67.00 95 GLU A CA 1
ATOM 789 C C . GLU A 1 95 ? 1.243 8.858 8.014 1.00 67.00 95 GLU A C 1
ATOM 791 O O . GLU A 1 95 ? 0.257 8.177 8.308 1.00 67.00 95 GLU A O 1
ATOM 796 N N . THR A 1 96 ? 2.397 8.307 7.610 1.00 66.06 96 THR A N 1
ATOM 797 C CA . THR A 1 96 ? 2.607 6.848 7.527 1.00 66.06 96 THR A CA 1
ATOM 798 C C . THR A 1 96 ? 4.000 6.426 8.020 1.00 66.06 96 THR A C 1
ATOM 800 O O . THR A 1 96 ? 4.976 6.489 7.282 1.00 66.06 96 THR A O 1
ATOM 803 N N . PRO A 1 97 ? 4.166 5.971 9.274 1.00 64.50 97 PRO A N 1
ATOM 804 C CA . PRO A 1 97 ? 5.443 5.473 9.785 1.00 64.50 97 PRO A CA 1
ATOM 805 C C . PRO A 1 97 ? 6.108 4.409 8.902 1.00 64.50 97 PRO A C 1
ATOM 807 O O . PRO A 1 97 ? 7.321 4.488 8.706 1.00 64.50 97 PRO A O 1
ATOM 810 N N . GLN A 1 98 ? 5.344 3.449 8.364 1.00 68.38 98 GLN A N 1
ATOM 811 C CA . GLN A 1 98 ? 5.850 2.390 7.485 1.00 68.38 98 GLN A CA 1
ATOM 812 C C . GLN A 1 98 ? 5.018 2.268 6.206 1.00 68.38 98 GLN A C 1
ATOM 814 O O . GLN A 1 98 ? 3.835 1.929 6.268 1.00 68.38 98 GLN A O 1
ATOM 819 N N . LEU A 1 99 ? 5.652 2.482 5.051 1.00 71.31 99 LEU A N 1
ATOM 820 C CA . LEU A 1 99 ? 5.011 2.382 3.739 1.00 71.31 99 LEU A CA 1
ATOM 821 C C . LEU A 1 99 ? 5.812 1.471 2.800 1.00 71.31 99 LEU A C 1
ATOM 823 O O . LEU A 1 99 ? 6.990 1.708 2.520 1.00 71.31 99 LEU A O 1
ATOM 827 N N . LEU A 1 100 ? 5.146 0.445 2.273 1.00 74.06 100 LEU A N 1
ATOM 828 C CA . LEU A 1 100 ? 5.645 -0.394 1.188 1.00 74.06 100 LEU A CA 1
ATOM 829 C C . LEU A 1 100 ? 4.719 -0.256 -0.023 1.00 74.06 100 LEU A C 1
ATOM 831 O O . LEU A 1 100 ? 3.536 -0.589 0.038 1.00 74.06 100 LEU A O 1
ATOM 835 N N . VAL A 1 101 ? 5.275 0.224 -1.133 1.00 72.50 101 VAL A N 1
ATOM 836 C CA . VAL A 1 101 ? 4.545 0.433 -2.388 1.00 72.50 101 VAL A CA 1
ATOM 837 C C . VAL A 1 101 ? 5.251 -0.319 -3.506 1.00 72.50 101 VAL A C 1
ATOM 839 O O . VAL A 1 101 ? 6.414 -0.049 -3.804 1.00 72.50 101 VAL A O 1
ATOM 842 N N . ASN A 1 102 ? 4.539 -1.250 -4.140 1.00 74.06 102 ASN A N 1
ATOM 843 C CA . ASN A 1 102 ? 4.992 -1.938 -5.344 1.00 74.06 102 ASN A CA 1
ATOM 844 C C . ASN A 1 102 ? 4.028 -1.660 -6.496 1.00 74.06 102 ASN A C 1
ATOM 846 O O . ASN A 1 102 ? 2.826 -1.917 -6.386 1.00 74.06 102 ASN A O 1
ATOM 850 N N . ILE A 1 103 ? 4.552 -1.120 -7.594 1.00 69.94 103 ILE A N 1
ATOM 851 C CA . ILE A 1 103 ? 3.748 -0.695 -8.736 1.00 69.94 103 ILE A CA 1
ATOM 852 C C . ILE A 1 103 ? 4.400 -1.143 -10.045 1.00 69.94 103 ILE A C 1
ATOM 854 O O . ILE A 1 103 ? 5.561 -0.838 -10.324 1.00 69.94 103 ILE A O 1
ATOM 858 N N . THR A 1 104 ? 3.616 -1.815 -10.888 1.00 70.25 104 THR A N 1
ATOM 859 C CA . THR A 1 104 ? 4.031 -2.274 -12.220 1.00 70.25 104 THR A CA 1
ATOM 860 C C . THR A 1 104 ? 3.164 -1.641 -13.328 1.00 70.25 104 THR A C 1
ATOM 862 O O . THR A 1 104 ? 1.940 -1.726 -13.287 1.00 70.25 104 THR A O 1
ATOM 865 N N . LYS A 1 105 ? 3.813 -1.031 -14.341 1.00 63.19 105 LYS A N 1
ATOM 866 C CA . LYS A 1 105 ? 3.284 -0.603 -15.666 1.00 63.19 105 LYS A CA 1
ATOM 867 C C . LYS A 1 105 ? 2.096 0.380 -15.721 1.00 63.19 105 LYS A C 1
ATOM 869 O O . LYS A 1 105 ? 1.020 -0.039 -16.146 1.00 63.19 105 LYS A O 1
ATOM 874 N N . THR A 1 106 ? 2.245 1.676 -15.398 1.00 60.00 106 THR A N 1
ATOM 875 C CA . THR A 1 106 ? 1.139 2.654 -15.588 1.00 60.00 106 THR A CA 1
ATOM 876 C C . THR A 1 106 ? 1.526 4.152 -15.464 1.00 60.00 106 THR A C 1
ATOM 878 O O . THR A 1 106 ? 2.662 4.442 -15.124 1.00 60.00 106 THR A O 1
ATOM 881 N N . TYR A 1 107 ? 0.587 5.094 -15.682 1.00 60.88 107 TYR A N 1
ATOM 882 C CA . TYR A 1 107 ? 0.665 6.519 -15.298 1.00 60.88 107 TYR A CA 1
ATOM 883 C C . TYR A 1 107 ? 0.373 6.724 -13.795 1.00 60.88 107 TYR A C 1
ATOM 885 O O . TYR A 1 107 ? -0.713 6.371 -13.323 1.00 60.88 107 TYR A O 1
ATOM 893 N N . HIS A 1 108 ? 1.291 7.341 -13.035 1.00 63.25 108 HIS A N 1
ATOM 894 C CA . HIS A 1 108 ? 1.120 7.512 -11.579 1.00 63.25 108 HIS A CA 1
ATOM 895 C C . HIS A 1 108 ? 1.508 8.890 -11.041 1.00 63.25 108 HIS A C 1
ATOM 897 O O . HIS A 1 108 ? 2.517 9.474 -11.443 1.00 63.25 108 HIS A O 1
ATOM 903 N N . LEU A 1 109 ? 0.747 9.322 -10.032 1.00 62.03 109 LEU A N 1
ATOM 904 C CA . LEU A 1 109 ? 1.085 10.401 -9.112 1.00 62.03 109 LEU A CA 1
ATOM 905 C C . LEU A 1 109 ? 1.072 9.861 -7.674 1.00 62.03 109 LEU A C 1
ATOM 907 O O . LEU A 1 109 ? 0.043 9.388 -7.192 1.00 62.03 109 LEU A O 1
ATOM 911 N N . VAL A 1 110 ? 2.215 9.925 -6.989 1.00 66.44 110 VAL A N 1
ATOM 912 C CA . VAL A 1 110 ? 2.345 9.516 -5.580 1.00 66.44 110 VAL A CA 1
ATOM 913 C C . VAL A 1 110 ? 2.846 10.703 -4.767 1.00 66.44 110 VAL A C 1
ATOM 915 O O . VAL A 1 110 ? 3.907 11.256 -5.063 1.00 66.44 110 VAL A O 1
ATOM 918 N N . ASN A 1 111 ? 2.078 11.088 -3.749 1.00 65.25 111 ASN A N 1
ATOM 919 C CA . ASN A 1 111 ? 2.422 12.158 -2.820 1.00 65.25 111 ASN A CA 1
ATOM 920 C C . ASN A 1 111 ? 2.433 11.638 -1.381 1.00 65.25 111 ASN A C 1
ATOM 922 O O . ASN A 1 111 ? 1.457 11.040 -0.923 1.00 65.25 111 ASN A O 1
ATOM 926 N N . ILE A 1 112 ? 3.542 11.864 -0.685 1.00 64.56 112 ILE A N 1
ATOM 927 C CA . ILE A 1 112 ? 3.804 11.340 0.654 1.00 64.56 112 ILE A CA 1
ATOM 928 C C . ILE A 1 112 ? 4.400 12.472 1.499 1.00 64.56 112 ILE A C 1
ATOM 930 O O . ILE A 1 112 ? 5.456 12.999 1.151 1.00 64.56 112 ILE A O 1
ATOM 934 N N . ASN A 1 113 ? 3.735 12.865 2.588 1.00 60.69 113 ASN A N 1
ATOM 935 C CA . ASN A 1 113 ? 4.115 14.073 3.330 1.00 60.69 113 ASN A CA 1
ATOM 936 C C . ASN A 1 113 ? 4.982 13.820 4.578 1.00 60.69 113 ASN A C 1
ATOM 938 O O . ASN A 1 113 ? 5.906 14.597 4.794 1.00 60.69 113 ASN A O 1
ATOM 942 N N . GLU A 1 114 ? 4.704 12.785 5.386 1.00 60.78 114 GLU A N 1
ATOM 943 C CA . GLU A 1 114 ? 5.451 12.484 6.624 1.00 60.78 114 GLU A CA 1
ATOM 944 C C . GLU A 1 114 ? 5.575 10.980 6.909 1.00 60.78 114 GLU A C 1
ATOM 946 O O . GLU A 1 114 ? 4.586 10.245 7.019 1.00 60.78 114 GLU A O 1
ATOM 951 N N . THR A 1 115 ? 6.820 10.516 7.039 1.00 56.62 115 THR A N 1
ATOM 952 C CA . THR A 1 115 ? 7.133 9.116 6.763 1.00 56.62 115 THR A CA 1
ATOM 953 C C . THR A 1 115 ? 8.467 8.684 7.406 1.00 56.62 115 THR A C 1
ATOM 955 O O . THR A 1 115 ? 9.500 9.267 7.118 1.00 56.62 115 THR A O 1
ATOM 958 N N . HIS A 1 116 ? 8.512 7.621 8.236 1.00 57.78 116 HIS A N 1
ATOM 959 C CA . HIS A 1 116 ? 9.750 7.199 8.950 1.00 57.78 116 HIS A CA 1
ATOM 960 C C . HIS A 1 116 ? 10.565 6.072 8.264 1.00 57.78 116 HIS A C 1
ATOM 962 O O . HIS A 1 116 ? 11.789 6.164 8.211 1.00 57.78 116 HIS A O 1
ATOM 968 N N . HIS A 1 117 ? 9.913 5.033 7.717 1.00 60.69 117 HIS A N 1
ATOM 969 C CA . HIS A 1 117 ? 10.532 3.938 6.945 1.00 60.69 117 HIS A CA 1
ATOM 970 C C . HIS A 1 117 ? 9.763 3.595 5.658 1.00 60.69 117 HIS A C 1
ATOM 972 O O . HIS A 1 117 ? 8.591 3.224 5.728 1.00 60.69 117 HIS A O 1
ATOM 978 N N . HIS A 1 118 ? 10.428 3.659 4.494 1.00 65.12 118 HIS A N 1
ATOM 979 C CA . HIS A 1 118 ? 9.764 3.511 3.186 1.00 65.12 118 HIS A CA 1
ATOM 980 C C . HIS A 1 118 ? 10.554 2.620 2.252 1.00 65.12 118 HIS A C 1
ATOM 982 O O . HIS A 1 118 ? 11.773 2.757 2.130 1.00 65.12 118 HIS A O 1
ATOM 988 N N . LEU A 1 119 ? 9.828 1.771 1.532 1.00 64.62 119 LEU A N 1
ATOM 989 C CA . LEU A 1 119 ? 10.336 1.067 0.367 1.00 64.62 119 LEU A CA 1
ATOM 990 C C . LEU A 1 119 ? 9.345 1.254 -0.781 1.00 64.62 119 LEU A C 1
ATOM 992 O O . LEU A 1 119 ? 8.192 0.829 -0.710 1.00 64.62 119 LEU A O 1
ATOM 996 N N . VAL A 1 120 ? 9.809 1.895 -1.850 1.00 67.12 120 VAL A N 1
ATOM 997 C CA . VAL A 1 120 ? 9.013 2.127 -3.057 1.00 67.12 120 VAL A CA 1
ATOM 998 C C . VAL A 1 120 ? 9.720 1.456 -4.228 1.00 67.12 120 VAL A C 1
ATOM 1000 O O . VAL A 1 120 ? 10.862 1.795 -4.543 1.00 67.12 120 VAL A O 1
ATOM 1003 N N . ASN A 1 121 ? 9.046 0.489 -4.852 1.00 67.56 121 ASN A N 1
ATOM 1004 C CA . ASN A 1 121 ? 9.520 -0.204 -6.045 1.00 67.56 121 ASN A CA 1
ATOM 1005 C C . ASN A 1 121 ? 8.589 0.096 -7.225 1.00 67.56 121 ASN A C 1
ATOM 1007 O O . ASN A 1 121 ? 7.400 -0.231 -7.186 1.00 67.56 121 ASN A O 1
ATOM 1011 N N . LEU A 1 122 ? 9.140 0.727 -8.262 1.00 66.25 122 LEU A N 1
ATOM 1012 C CA . LEU A 1 122 ? 8.415 1.151 -9.457 1.00 66.25 122 LEU A CA 1
ATOM 1013 C C . LEU A 1 122 ? 9.069 0.550 -10.709 1.00 66.25 122 LEU A C 1
ATOM 1015 O O . LEU A 1 122 ? 10.259 0.746 -10.950 1.00 66.25 122 LEU A O 1
ATOM 1019 N N . THR A 1 123 ? 8.285 -0.139 -11.541 1.00 65.38 123 THR A N 1
ATOM 1020 C CA . THR A 1 123 ? 8.713 -0.628 -12.872 1.00 65.38 123 THR A CA 1
ATOM 1021 C C . THR A 1 123 ? 7.771 -0.048 -13.946 1.00 65.38 123 THR A C 1
ATOM 1023 O O . THR A 1 123 ? 6.581 -0.383 -13.936 1.00 65.38 123 THR A O 1
ATOM 1026 N N . MET A 1 124 ? 8.233 0.879 -14.810 1.00 61.78 124 MET A N 1
ATOM 1027 C CA . MET A 1 124 ? 7.384 1.966 -15.369 1.00 61.78 124 MET A CA 1
ATOM 1028 C C . MET A 1 124 ? 7.522 2.293 -16.891 1.00 61.78 124 MET A C 1
ATOM 1030 O O . MET A 1 124 ? 8.581 2.097 -17.467 1.00 61.78 124 MET A O 1
ATOM 1034 N N . ILE A 1 125 ? 6.451 2.849 -17.516 1.00 51.78 125 ILE A N 1
ATOM 1035 C CA . ILE A 1 125 ? 6.338 3.537 -18.848 1.00 51.78 125 ILE A CA 1
ATOM 1036 C C . ILE A 1 125 ? 5.050 4.432 -18.804 1.00 51.78 125 ILE A C 1
ATOM 1038 O O . ILE A 1 125 ? 4.066 3.899 -18.282 1.00 51.78 125 ILE A O 1
ATOM 1042 N N . PRO A 1 126 ? 4.886 5.669 -19.369 1.00 52.84 126 PRO A N 1
ATOM 1043 C CA . PRO A 1 126 ? 5.794 6.739 -19.821 1.00 52.84 126 PRO A CA 1
ATOM 1044 C C . PRO A 1 126 ? 5.585 8.127 -19.119 1.00 52.84 126 PRO A C 1
ATOM 1046 O O . PRO A 1 126 ? 5.998 9.139 -19.683 1.00 52.84 126 PRO A O 1
ATOM 1049 N N . GLN A 1 127 ? 4.891 8.249 -17.970 1.00 54.09 127 GLN A N 1
ATOM 1050 C CA . GLN A 1 127 ? 4.718 9.542 -17.258 1.00 54.09 127 GLN A CA 1
ATOM 1051 C C . GLN A 1 127 ? 4.547 9.377 -15.735 1.00 54.09 127 GLN A C 1
ATOM 1053 O O . GLN A 1 127 ? 3.630 8.685 -15.279 1.00 54.09 127 GLN A O 1
ATOM 1058 N N . HIS A 1 128 ? 5.387 10.077 -14.953 1.00 57.09 128 HIS A N 1
ATOM 1059 C CA . HIS A 1 128 ? 5.430 9.962 -13.484 1.00 57.09 128 HIS A CA 1
ATOM 1060 C C . HIS A 1 128 ? 5.710 11.287 -12.762 1.00 57.09 128 HIS A C 1
ATOM 1062 O O . HIS A 1 128 ? 6.547 12.083 -13.201 1.00 57.09 128 HIS A O 1
ATOM 1068 N N . LEU A 1 129 ? 5.073 11.466 -11.598 1.00 54.03 129 LEU A N 1
ATOM 1069 C CA . LEU A 1 129 ? 5.417 12.484 -10.599 1.00 54.03 129 LEU A CA 1
ATOM 1070 C C . LEU A 1 129 ? 5.410 11.853 -9.189 1.00 54.03 129 LEU A C 1
ATOM 1072 O O . LEU A 1 129 ? 4.402 11.284 -8.770 1.00 54.03 129 LEU A O 1
ATOM 1076 N N . VAL A 1 130 ? 6.533 11.940 -8.465 1.00 60.12 130 VAL A N 1
ATOM 1077 C CA . VAL A 1 130 ? 6.698 11.413 -7.090 1.00 60.12 130 VAL A CA 1
ATOM 1078 C C . VAL A 1 130 ? 7.251 12.512 -6.184 1.00 60.12 130 VAL A C 1
ATOM 1080 O O . VAL A 1 130 ? 8.275 13.107 -6.527 1.00 60.12 130 VAL A O 1
ATOM 1083 N N . ASN A 1 131 ? 6.613 1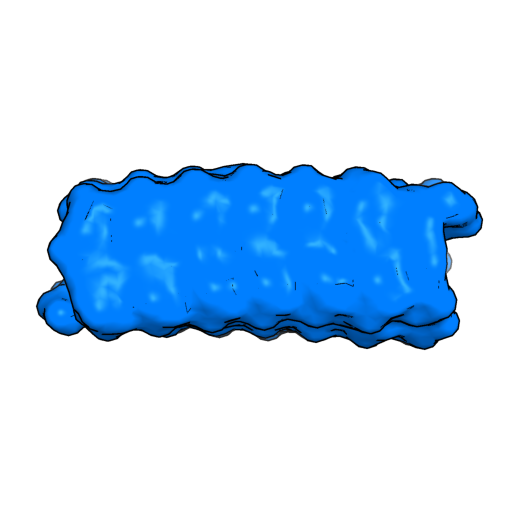2.774 -5.037 1.00 54.78 131 ASN A N 1
ATOM 1084 C CA . ASN A 1 131 ? 7.132 13.726 -4.047 1.00 54.78 131 ASN A CA 1
ATOM 1085 C C . ASN A 1 131 ? 7.028 13.195 -2.603 1.00 54.78 131 ASN A C 1
ATOM 1087 O O . ASN A 1 131 ? 5.968 12.708 -2.212 1.00 54.78 131 ASN A O 1
ATOM 1091 N N . ILE A 1 132 ? 8.128 13.278 -1.844 1.00 57.75 132 ILE A N 1
ATOM 1092 C CA . ILE A 1 132 ? 8.325 12.675 -0.509 1.00 57.75 132 ILE A CA 1
ATOM 1093 C C . ILE A 1 132 ? 9.084 13.661 0.405 1.00 57.75 132 ILE A C 1
ATOM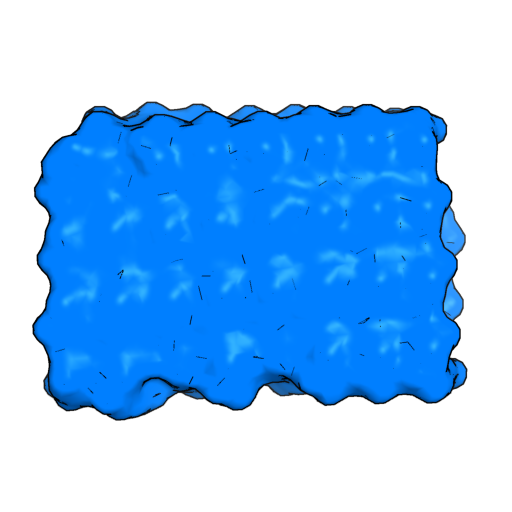 1095 O O . ILE A 1 132 ? 10.100 14.181 -0.058 1.00 57.75 132 ILE A O 1
ATOM 1099 N N . THR A 1 133 ? 8.714 13.878 1.682 1.00 53.03 133 THR A N 1
ATOM 1100 C CA . THR A 1 133 ? 9.553 14.700 2.597 1.00 53.03 133 THR A CA 1
ATOM 1101 C C . THR A 1 133 ? 9.706 14.220 4.067 1.00 53.03 133 THR A C 1
ATOM 1103 O O . THR A 1 133 ? 8.715 14.004 4.753 1.00 53.03 133 THR A O 1
ATOM 1106 N N . LYS A 1 134 ? 10.979 14.142 4.540 1.00 53.47 134 LYS A N 1
ATOM 1107 C CA . LYS A 1 134 ? 11.627 13.662 5.809 1.00 53.47 134 LYS A CA 1
ATOM 1108 C C . LYS A 1 134 ? 11.819 12.142 6.071 1.00 53.47 134 LYS A C 1
ATOM 1110 O O . LYS A 1 134 ? 10.851 11.407 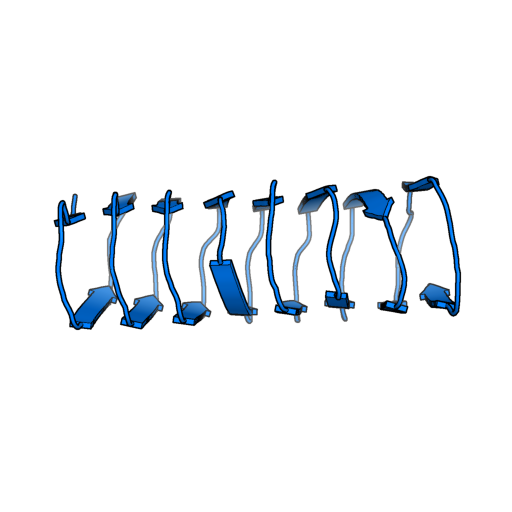6.040 1.00 53.47 134 LYS A O 1
ATOM 1115 N N . THR A 1 135 ? 13.060 11.730 6.443 1.00 52.25 135 THR A N 1
ATOM 1116 C CA . THR A 1 135 ? 13.587 10.442 7.052 1.00 52.25 135 THR A CA 1
ATOM 1117 C C . THR A 1 135 ? 13.784 9.152 6.197 1.00 52.25 135 THR A C 1
ATOM 1119 O O . THR A 1 135 ? 13.076 8.964 5.234 1.00 52.25 135 THR A O 1
ATOM 1122 N N . PRO A 1 136 ? 14.777 8.263 6.485 1.00 50.09 136 PRO A N 1
ATOM 1123 C CA . PRO A 1 136 ? 15.657 7.586 5.506 1.00 50.09 136 PRO A CA 1
ATOM 1124 C C . PRO A 1 136 ? 14.967 6.616 4.519 1.00 50.09 136 PRO A C 1
ATOM 1126 O O . PRO A 1 136 ? 14.102 5.828 4.898 1.00 50.09 136 PRO A O 1
ATOM 1129 N N . TYR A 1 137 ? 15.420 6.625 3.255 1.00 61.91 137 TYR A N 1
ATOM 1130 C CA . TYR A 1 137 ? 14.721 6.036 2.100 1.00 61.91 137 TYR A CA 1
ATOM 1131 C C . TYR A 1 137 ? 15.559 5.028 1.287 1.00 61.91 137 TYR A C 1
ATOM 1133 O O . TYR A 1 137 ? 16.756 5.234 1.086 1.00 61.91 137 TYR A O 1
ATOM 1141 N N . LEU A 1 138 ? 14.894 4.008 0.717 1.00 57.66 138 LEU A N 1
ATOM 1142 C CA . LEU A 1 138 ? 15.350 3.243 -0.454 1.00 57.66 138 LEU A CA 1
ATOM 1143 C C . LEU A 1 138 ? 14.252 3.298 -1.533 1.00 57.66 138 LEU A C 1
ATOM 1145 O O . LEU A 1 138 ? 13.168 2.741 -1.356 1.00 57.66 138 LEU A O 1
ATOM 1149 N N . VAL A 1 139 ? 14.524 3.977 -2.650 1.00 65.62 139 VAL A N 1
ATOM 1150 C CA . VAL A 1 139 ? 13.614 4.066 -3.804 1.00 65.62 139 VAL A CA 1
ATOM 1151 C C . VAL A 1 139 ? 14.283 3.394 -4.996 1.00 65.62 139 VAL A C 1
ATOM 1153 O O . VAL A 1 139 ? 15.396 3.767 -5.360 1.00 65.62 139 VAL A O 1
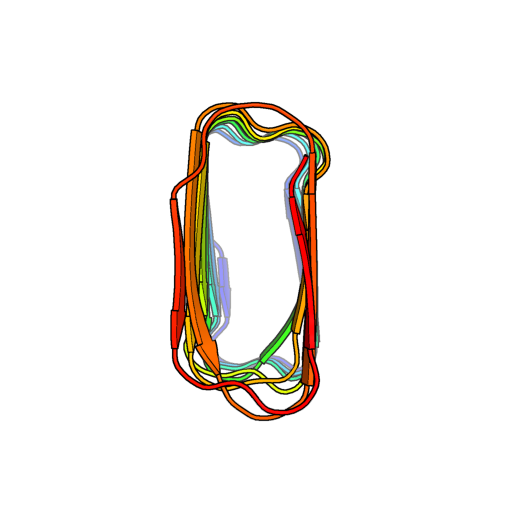ATOM 1156 N N . ASN A 1 140 ? 13.610 2.411 -5.598 1.00 63.81 140 ASN A N 1
ATOM 1157 C CA . ASN A 1 140 ? 14.069 1.757 -6.820 1.00 63.81 140 ASN A CA 1
ATOM 1158 C C . ASN A 1 140 ? 13.100 2.059 -7.970 1.00 63.81 140 ASN A C 1
ATOM 1160 O O . ASN A 1 140 ? 11.908 1.756 -7.871 1.00 63.81 140 ASN A O 1
ATOM 1164 N N . VAL A 1 141 ? 13.613 2.662 -9.045 1.00 64.25 141 VAL A N 1
ATOM 1165 C CA . VAL A 1 141 ? 12.843 3.012 -10.246 1.00 64.25 141 VAL A CA 1
ATOM 1166 C C . VAL A 1 141 ? 13.545 2.425 -11.464 1.00 64.25 141 VAL A C 1
ATOM 1168 O O . VAL A 1 141 ? 14.654 2.839 -11.794 1.00 64.25 141 VAL A O 1
ATOM 1171 N N . ASN A 1 142 ? 12.883 1.488 -12.142 1.00 60.16 142 ASN A N 1
ATOM 1172 C CA . ASN A 1 142 ? 13.379 0.868 -13.368 1.00 60.16 142 ASN A CA 1
ATOM 1173 C C . ASN A 1 142 ? 12.565 1.355 -14.585 1.00 60.16 142 ASN A C 1
ATOM 1175 O O . ASN A 1 142 ? 11.344 1.190 -14.610 1.00 60.16 142 ASN A O 1
ATOM 1179 N N . GLU A 1 143 ? 13.286 1.909 -15.573 1.00 54.06 143 GLU A N 1
ATOM 1180 C CA . GLU A 1 143 ? 12.835 2.517 -16.847 1.00 54.06 143 GLU A CA 1
ATOM 1181 C C . GLU A 1 143 ? 12.047 3.837 -16.736 1.00 54.06 143 GLU A C 1
ATOM 1183 O O . GLU A 1 143 ? 11.094 3.970 -15.973 1.00 54.06 143 GLU A O 1
ATOM 1188 N N . ILE A 1 144 ? 12.491 4.857 -17.490 1.00 52.88 144 ILE A N 1
ATOM 1189 C CA . ILE A 1 144 ? 12.025 6.241 -17.343 1.00 52.88 144 ILE A CA 1
ATOM 1190 C C . ILE A 1 144 ? 11.929 6.940 -18.707 1.00 52.88 144 ILE A C 1
ATOM 1192 O O . ILE A 1 144 ? 12.937 7.175 -19.368 1.00 52.88 144 ILE A O 1
ATOM 1196 N N . HIS A 1 145 ? 10.728 7.384 -19.078 1.00 50.56 145 HIS A N 1
ATOM 1197 C CA . HIS A 1 145 ? 10.536 8.469 -20.042 1.00 50.56 145 HIS A CA 1
ATOM 1198 C C . HIS A 1 145 ? 9.642 9.526 -19.375 1.00 50.56 145 HIS A C 1
ATOM 1200 O O . HIS A 1 145 ? 8.629 9.165 -18.797 1.00 50.56 145 HIS A O 1
ATOM 1206 N N . HIS A 1 146 ? 10.059 10.803 -19.401 1.00 52.03 146 HIS A N 1
ATOM 1207 C CA . HIS A 1 146 ? 9.434 11.970 -18.738 1.00 52.03 146 HIS A CA 1
ATOM 1208 C C . HIS A 1 146 ? 9.178 11.825 -17.222 1.00 52.03 146 HIS A C 1
ATOM 1210 O O . HIS A 1 146 ? 8.227 11.181 -16.782 1.00 52.03 146 HIS A O 1
ATOM 1216 N N . THR A 1 147 ? 10.002 12.456 -16.374 1.00 54.50 147 THR A N 1
ATOM 1217 C CA . THR A 1 147 ? 9.887 12.292 -14.909 1.00 54.50 147 THR A CA 1
ATOM 1218 C C . THR A 1 147 ? 10.273 13.530 -14.112 1.00 54.50 147 THR A C 1
ATOM 1220 O O . THR A 1 147 ? 11.236 14.219 -14.446 1.00 54.50 147 THR A O 1
ATOM 1223 N N . ARG A 1 148 ? 9.543 13.766 -13.012 1.00 53.00 148 ARG A N 1
ATOM 1224 C CA . ARG A 1 148 ? 10.006 14.566 -11.869 1.00 53.00 148 ARG A CA 1
ATOM 1225 C C . ARG A 1 148 ? 9.820 13.760 -10.574 1.00 53.00 148 ARG A C 1
ATOM 1227 O O . ARG A 1 148 ? 8.718 13.293 -10.299 1.00 53.00 148 ARG A O 1
ATOM 1234 N N . VAL A 1 149 ? 10.892 13.593 -9.798 1.00 56.56 149 VAL A N 1
ATOM 1235 C CA . VAL A 1 149 ? 10.943 12.871 -8.509 1.00 56.56 149 VAL A CA 1
ATOM 1236 C C . VAL A 1 149 ? 11.670 13.774 -7.519 1.00 56.56 149 VAL A C 1
ATOM 1238 O O . VAL A 1 149 ? 12.853 14.003 -7.751 1.00 56.56 149 VAL A O 1
ATOM 1241 N N . ASN A 1 150 ? 11.035 14.264 -6.442 1.00 52.88 150 ASN A N 1
ATOM 1242 C CA . ASN A 1 150 ? 11.789 14.924 -5.361 1.00 52.88 150 ASN A CA 1
ATOM 1243 C C . ASN A 1 150 ? 11.498 14.321 -3.978 1.00 52.88 150 ASN A C 1
ATOM 1245 O O . ASN A 1 150 ? 10.354 14.117 -3.580 1.00 52.88 150 ASN A O 1
ATOM 1249 N N . ILE A 1 151 ? 12.588 14.066 -3.255 1.00 56.47 151 ILE A N 1
ATOM 1250 C CA . ILE A 1 151 ? 12.665 13.441 -1.933 1.00 56.47 151 ILE A CA 1
ATOM 1251 C C . ILE A 1 151 ? 13.478 14.396 -1.036 1.00 56.47 151 ILE A C 1
ATOM 1253 O O . ILE A 1 151 ? 14.648 14.612 -1.350 1.00 56.47 151 ILE A O 1
ATOM 1257 N N . THR A 1 152 ? 12.915 14.963 0.041 1.00 50.78 152 THR A N 1
ATOM 1258 C CA . THR A 1 152 ? 13.666 15.704 1.096 1.00 50.78 152 THR A CA 1
ATOM 1259 C C . THR A 1 152 ? 13.041 15.582 2.474 1.00 50.78 152 THR A C 1
ATOM 1261 O O . THR A 1 152 ? 12.054 16.287 2.740 1.00 50.78 152 THR A O 1
#

Secondary structure (DSSP, 8-state):
-EEEEEEEEEEEEEEEEEEEEEEEEEEEEEEEEEEEEEEEEEEEEEEEEEEEEEEEEEEEEEEESSEEEEEEEEEEEEEEEEES-EEEEEEEEEEEEEEEEEEESSEEEEEEEEEEEEEEEEE--S-EEEEE-SS-EEEEEE--SSEEEEE-

Foldseek 3Di:
DAEAEEEAEAEEEAEEDAEEEYEYAEYAEYEYEHEYYAYYEYEYAEYAEYEYEYEDYQYYEYEDEEYAYEYDYEDYAEEYYDYADYAEYEYEYEEYAEYEAHYEEYAYEYYEHYYEEYEYEEEYDEEYEEEEEDYDDDYHYHDYHYYDYDYD

Sequence (152 aa):
MVNVTQKHLNLVKVIKTRHHLVNIAETNHHLVNVALTYYYLENIAETHQHLVSITEIPQHILNFTNITHLVNDKETNHYLVNITKTRHHLVNFRETPQLLVNITKTYHLVNINETHHHLVNLTMIPQHLVNITKTPYLVNVNEIHHTRVNIT

pLDDT: mean 72.39, std 11.46, range [50.09, 89.38]

Radius of gyration: 14.99 Å; chains: 1; bounding box: 38×27×35 Å

Organism: Meganyctiphanes norvegica (NCBI:txid48144)